Protein AF-A0A976HAQ3-F1 (afdb_monomer_lite)

pLDDT: mean 92.6, std 5.47, range [65.94, 96.88]

Structure (mmCIF, N/CA/C/O backbone):
data_AF-A0A976HAQ3-F1
#
_entry.id   AF-A0A976HAQ3-F1
#
loop_
_atom_site.group_PDB
_atom_site.id
_atom_site.type_symbol
_atom_site.label_atom_id
_atom_site.label_alt_id
_atom_site.label_comp_id
_atom_site.label_asym_id
_atom_site.label_entity_id
_atom_site.label_seq_id
_atom_site.pdbx_PDB_ins_code
_atom_site.Cartn_x
_atom_site.Cartn_y
_atom_site.Cartn_z
_atom_site.occupancy
_atom_site.B_iso_or_equiv
_atom_site.auth_seq_id
_atom_site.auth_comp_id
_atom_site.auth_asym_id
_atom_site.auth_atom_id
_atom_site.pdbx_PDB_model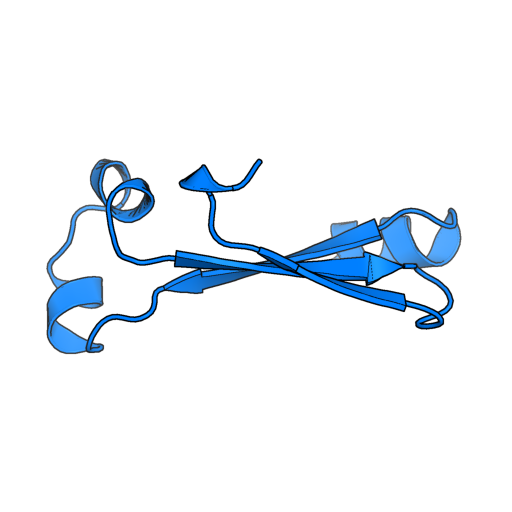_num
ATOM 1 N N . GLN A 1 1 ? 3.765 11.550 -0.659 1.00 65.94 1 GLN A N 1
ATOM 2 C CA . GLN A 1 1 ? 3.711 11.520 -2.143 1.00 65.94 1 GLN A CA 1
ATOM 3 C C . GLN A 1 1 ? 5.106 11.578 -2.758 1.00 65.94 1 GLN A C 1
ATOM 5 O O . GLN A 1 1 ? 5.325 10.884 -3.739 1.00 65.94 1 GLN A O 1
ATOM 10 N N . GLU A 1 2 ? 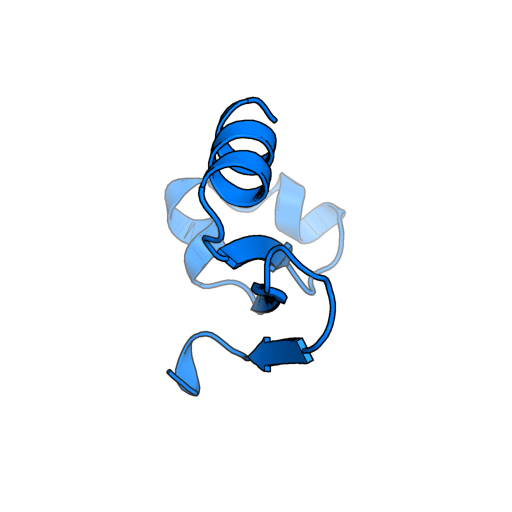6.043 12.334 -2.179 1.00 87.50 2 GLU A N 1
ATOM 11 C CA . GLU A 1 2 ? 7.440 12.411 -2.640 1.00 87.50 2 GLU A CA 1
ATOM 12 C C . GLU A 1 2 ? 8.147 11.045 -2.697 1.00 87.50 2 GLU A C 1
ATOM 14 O O . GLU A 1 2 ? 8.755 10.713 -3.709 1.00 87.50 2 GLU A O 1
ATOM 19 N N . GLU A 1 3 ? 7.953 10.191 -1.689 1.00 87.38 3 GLU A N 1
ATOM 20 C CA . GLU A 1 3 ? 8.485 8.817 -1.664 1.00 87.38 3 GLU A CA 1
ATOM 21 C C . GLU A 1 3 ? 8.039 7.973 -2.868 1.00 87.38 3 GLU A C 1
ATOM 23 O O . GLU A 1 3 ? 8.840 7.241 -3.445 1.00 87.38 3 GLU A O 1
ATOM 28 N N . ASN A 1 4 ? 6.787 8.125 -3.317 1.00 89.56 4 ASN A N 1
ATOM 29 C CA . ASN A 1 4 ? 6.293 7.408 -4.494 1.00 89.56 4 ASN A CA 1
ATOM 30 C C . ASN A 1 4 ? 6.991 7.893 -5.769 1.00 89.56 4 ASN A C 1
ATOM 32 O O . ASN A 1 4 ? 7.267 7.091 -6.654 1.00 89.56 4 ASN A O 1
ATOM 36 N N . LEU A 1 5 ? 7.288 9.192 -5.877 1.00 92.44 5 LEU A N 1
ATOM 37 C CA . LEU A 1 5 ? 8.015 9.740 -7.026 1.00 92.44 5 LEU A CA 1
ATOM 38 C C . LEU A 1 5 ? 9.463 9.242 -7.054 1.00 92.44 5 LEU A C 1
ATOM 40 O O . LEU A 1 5 ? 9.964 8.890 -8.120 1.00 92.44 5 LEU A O 1
ATOM 44 N N . VAL A 1 6 ? 10.112 9.160 -5.890 1.00 92.81 6 VAL A N 1
ATOM 45 C CA . VAL A 1 6 ? 11.441 8.549 -5.752 1.00 92.81 6 VAL A CA 1
ATOM 46 C C . VAL A 1 6 ? 11.390 7.079 -6.166 1.00 92.81 6 VAL A C 1
ATOM 48 O O . VAL A 1 6 ? 12.220 6.645 -6.963 1.00 92.81 6 VAL A O 1
ATOM 51 N N . ALA A 1 7 ? 10.385 6.331 -5.704 1.00 91.00 7 ALA A N 1
ATOM 52 C CA . ALA A 1 7 ? 10.222 4.931 -6.072 1.00 91.00 7 ALA A CA 1
ATOM 53 C C . ALA A 1 7 ? 10.088 4.748 -7.590 1.00 91.00 7 ALA A C 1
ATOM 55 O O . ALA A 1 7 ? 10.814 3.949 -8.177 1.00 91.00 7 ALA A O 1
ATOM 56 N N . LEU A 1 8 ? 9.248 5.560 -8.239 1.00 92.19 8 LEU A N 1
ATOM 57 C CA . LEU A 1 8 ? 9.090 5.550 -9.694 1.00 92.19 8 LEU A CA 1
ATOM 58 C C . LEU A 1 8 ? 10.397 5.887 -10.423 1.00 92.19 8 LEU A C 1
ATOM 60 O O . LEU A 1 8 ? 10.756 5.214 -11.385 1.00 92.19 8 LEU A O 1
ATOM 64 N N . LYS A 1 9 ? 11.130 6.906 -9.959 1.00 95.19 9 LYS A N 1
ATOM 65 C CA . LYS A 1 9 ? 12.381 7.353 -10.589 1.00 95.19 9 LYS A CA 1
ATOM 66 C C . LYS A 1 9 ? 13.494 6.305 -10.513 1.00 95.19 9 LYS A C 1
ATOM 68 O O . LYS A 1 9 ? 14.315 6.231 -11.422 1.00 95.19 9 LYS A O 1
ATOM 73 N N . HIS A 1 10 ? 13.537 5.528 -9.435 1.00 95.38 10 HIS A N 1
ATOM 74 C CA . HIS A 1 10 ? 14.616 4.578 -9.159 1.00 95.38 10 HIS A CA 1
ATOM 75 C C . HIS A 1 10 ? 14.230 3.110 -9.396 1.00 95.38 10 HIS A C 1
ATOM 77 O O . HIS A 1 10 ? 15.017 2.226 -9.071 1.00 95.38 10 HIS A O 1
ATOM 83 N N . GLY A 1 11 ? 13.051 2.835 -9.965 1.00 92.81 11 GLY A N 1
ATOM 84 C CA . GLY A 1 11 ? 12.619 1.463 -10.252 1.00 92.81 11 GLY A CA 1
ATOM 85 C C . GLY A 1 11 ? 12.246 0.652 -9.005 1.00 92.81 11 GLY A C 1
ATOM 86 O O . GLY A 1 11 ? 12.337 -0.570 -9.022 1.00 92.81 11 GLY A O 1
ATOM 87 N N . LEU A 1 12 ? 11.872 1.317 -7.909 1.00 94.19 12 LEU A N 1
ATOM 88 C CA . LEU A 1 12 ? 11.418 0.667 -6.679 1.00 94.19 12 LEU A CA 1
ATOM 89 C C . LEU A 1 12 ? 9.908 0.398 -6.725 1.00 94.19 12 LEU A C 1
ATOM 91 O O . LEU A 1 12 ? 9.186 0.828 -7.622 1.00 94.19 12 LEU A O 1
ATOM 95 N N . ARG A 1 13 ? 9.401 -0.275 -5.698 1.00 94.12 13 ARG A N 1
ATOM 96 C CA . ARG A 1 13 ? 7.973 -0.563 -5.563 1.00 94.12 13 ARG A CA 1
ATOM 97 C C . ARG A 1 13 ? 7.234 0.586 -4.897 1.00 94.12 13 ARG A C 1
ATOM 99 O O . ARG A 1 13 ? 7.700 1.154 -3.912 1.00 94.12 13 ARG A O 1
ATOM 106 N N . VAL A 1 14 ? 6.035 0.868 -5.391 1.00 95.19 14 VAL A N 1
ATOM 107 C CA . VAL A 1 14 ? 5.067 1.746 -4.732 1.00 95.19 14 VAL A CA 1
ATOM 108 C C . VAL A 1 14 ? 4.157 0.890 -3.862 1.00 95.19 14 VAL A C 1
ATOM 110 O O . VAL A 1 14 ? 3.499 -0.023 -4.359 1.00 95.19 14 VAL A O 1
ATOM 113 N N . MET A 1 15 ? 4.091 1.203 -2.569 1.00 93.69 15 MET A N 1
ATOM 114 C CA . MET A 1 15 ? 3.227 0.519 -1.610 1.00 93.69 15 MET A CA 1
ATOM 115 C C . MET A 1 15 ? 2.084 1.435 -1.175 1.00 93.69 15 MET A C 1
ATOM 117 O O . MET A 1 15 ? 2.297 2.580 -0.784 1.00 93.69 15 MET A O 1
ATOM 121 N N . SER A 1 16 ? 0.861 0.919 -1.223 1.00 93.31 16 SER A N 1
ATOM 122 C CA . SER A 1 16 ? -0.335 1.568 -0.685 1.00 93.31 16 SER A CA 1
ATOM 123 C C . SER A 1 16 ? -1.000 0.661 0.342 1.00 9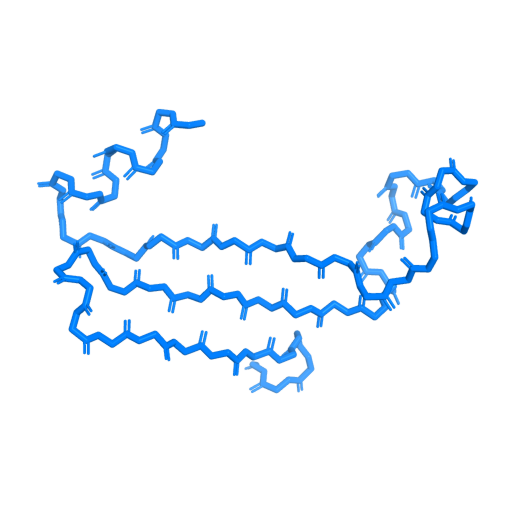3.31 16 SER A C 1
ATOM 125 O O . SER A 1 16 ? -1.067 -0.554 0.167 1.00 93.31 16 SER A O 1
ATOM 127 N N . VAL A 1 17 ? -1.495 1.256 1.424 1.00 93.81 17 VAL A N 1
ATOM 128 C CA . VAL A 1 17 ? -2.080 0.541 2.560 1.00 93.81 17 VAL A CA 1
ATOM 129 C C . VAL A 1 17 ? -3.528 0.974 2.721 1.00 93.81 17 VAL A C 1
ATOM 131 O O . VAL A 1 17 ? -3.802 2.156 2.925 1.00 93.81 17 VAL A O 1
ATOM 134 N N . TYR A 1 18 ? -4.449 0.015 2.675 1.00 94.62 18 TYR A N 1
ATOM 135 C CA . TYR A 1 18 ? -5.878 0.265 2.841 1.00 94.62 18 TYR A CA 1
ATOM 136 C C . TYR A 1 18 ? -6.406 -0.487 4.054 1.00 94.62 18 TYR A C 1
ATOM 138 O O . TYR A 1 18 ? -6.107 -1.666 4.240 1.00 94.62 18 TYR A O 1
ATOM 146 N N . ARG A 1 19 ? -7.204 0.202 4.878 1.00 94.69 19 ARG A N 1
ATOM 147 C CA . ARG A 1 19 ? -7.965 -0.423 5.963 1.00 94.69 19 ARG A CA 1
ATOM 148 C C . ARG A 1 19 ? -9.348 -0.792 5.452 1.00 94.69 19 ARG A C 1
ATOM 150 O O . ARG A 1 19 ? -10.078 0.080 4.987 1.00 94.69 19 ARG A O 1
ATOM 157 N N . LEU A 1 20 ? -9.688 -2.068 5.553 1.00 93.38 20 LEU A N 1
ATOM 158 C CA . LEU A 1 20 ? -10.942 -2.655 5.088 1.00 93.38 20 LEU A CA 1
ATOM 159 C C . LEU A 1 20 ? -11.997 -2.628 6.199 1.00 93.38 20 LEU A C 1
ATOM 161 O O . LEU A 1 20 ? -12.614 -3.636 6.514 1.00 93.38 20 LEU A O 1
ATOM 165 N N . VAL A 1 21 ? -12.183 -1.466 6.822 1.00 94.50 21 VAL A N 1
ATOM 166 C CA . VAL A 1 21 ? -13.174 -1.272 7.885 1.00 94.50 21 VAL A CA 1
ATOM 167 C C . VAL A 1 21 ? -14.057 -0.076 7.576 1.00 94.50 21 VAL A C 1
ATOM 169 O O . VAL A 1 21 ? -13.681 0.820 6.815 1.00 94.50 21 VAL A O 1
ATOM 172 N N . GLU A 1 22 ? -15.225 -0.025 8.208 1.00 95.88 22 GLU A N 1
ATOM 173 C CA . GLU A 1 22 ? -16.096 1.135 8.095 1.00 95.88 22 GLU A CA 1
ATOM 174 C C . GLU A 1 22 ? -15.407 2.417 8.578 1.00 95.88 22 GLU A C 1
ATOM 176 O O . GLU A 1 22 ? -14.618 2.438 9.529 1.00 95.88 22 GLU A O 1
ATOM 181 N N . ARG A 1 23 ? -15.765 3.539 7.948 1.00 94.12 23 ARG A N 1
ATOM 182 C CA . ARG A 1 23 ? -15.194 4.853 8.269 1.00 94.12 23 ARG A CA 1
ATOM 183 C C . ARG A 1 23 ? -15.414 5.246 9.733 1.00 94.12 23 ARG A C 1
ATOM 185 O O . ARG A 1 23 ? -14.552 5.916 10.300 1.00 94.12 23 ARG A O 1
ATOM 192 N N . ALA A 1 24 ? -16.552 4.875 10.323 1.00 95.62 24 ALA A N 1
ATOM 193 C CA . ALA A 1 24 ? -16.848 5.152 11.727 1.00 95.62 24 ALA A CA 1
ATOM 194 C C . ALA A 1 24 ? -15.837 4.449 12.642 1.00 95.62 24 ALA A C 1
ATOM 196 O O . ALA A 1 24 ? -15.176 5.118 13.435 1.00 95.62 24 ALA A O 1
ATOM 197 N N . VAL A 1 25 ? -15.627 3.146 12.422 1.00 94.69 25 VAL A N 1
ATOM 198 C CA . VAL A 1 25 ? -14.647 2.325 13.146 1.00 94.69 25 VAL A CA 1
ATOM 199 C C . VAL A 1 25 ? -13.243 2.914 13.004 1.00 94.69 25 VAL A C 1
ATOM 201 O O . VAL A 1 25 ? -12.596 3.203 14.007 1.00 94.69 25 VAL A O 1
ATOM 204 N N . PHE A 1 26 ? -12.798 3.215 11.778 1.00 94.88 26 PHE A N 1
ATOM 205 C CA . PHE A 1 26 ? -11.462 3.780 11.539 1.00 94.88 26 PHE A CA 1
ATOM 206 C C . PHE A 1 26 ? -11.218 5.115 12.265 1.00 94.88 26 PHE A C 1
ATOM 208 O O . PHE A 1 26 ? -10.110 5.374 12.747 1.00 94.88 26 PHE A O 1
ATOM 215 N N . LYS A 1 27 ? -12.239 5.982 12.336 1.00 95.38 27 LYS A N 1
ATOM 216 C CA . LYS A 1 27 ? -12.150 7.271 13.037 1.00 95.38 27 LYS A CA 1
ATOM 217 C C . LYS A 1 27 ? -12.036 7.096 14.549 1.00 95.38 27 LYS A C 1
ATOM 219 O O . LYS A 1 27 ? -11.305 7.863 15.168 1.00 95.38 27 LYS A O 1
ATOM 224 N N . THR A 1 28 ? -12.727 6.111 15.121 1.00 96.88 28 THR A N 1
ATOM 225 C CA . THR A 1 28 ? -12.683 5.821 16.561 1.00 96.88 28 THR A CA 1
ATOM 226 C C . THR A 1 28 ? -11.453 5.016 16.978 1.00 96.88 28 THR A C 1
ATOM 228 O O . THR A 1 28 ? -11.045 5.102 18.130 1.00 96.88 28 THR A O 1
ATOM 231 N N . THR A 1 29 ? -10.828 4.260 16.066 1.00 96.06 29 THR A N 1
ATOM 232 C CA . THR A 1 29 ? -9.623 3.475 16.374 1.00 96.06 29 THR A CA 1
ATOM 233 C C . THR A 1 29 ? -8.387 4.377 16.544 1.00 96.06 29 THR A C 1
ATOM 235 O O . THR A 1 29 ? -8.024 5.100 15.598 1.00 96.06 29 THR A O 1
ATOM 238 N N . PRO A 1 30 ? -7.680 4.301 17.691 1.00 96.75 30 PRO A N 1
ATOM 239 C CA . PRO A 1 30 ? -6.442 5.040 17.926 1.00 96.75 30 PRO A CA 1
ATOM 240 C C . PRO A 1 30 ? -5.367 4.719 16.877 1.00 96.75 30 PRO A C 1
ATOM 242 O O . PRO A 1 30 ? -5.229 3.555 16.493 1.00 96.75 30 PRO A O 1
ATOM 245 N N . PRO A 1 31 ? -4.544 5.692 16.434 1.00 94.19 31 PRO A N 1
ATOM 246 C CA . PRO A 1 31 ? -3.514 5.462 15.417 1.00 94.19 31 PRO A CA 1
ATOM 247 C C . PRO A 1 31 ? -2.585 4.273 15.701 1.00 94.19 31 PRO A C 1
ATOM 249 O O . PRO A 1 31 ? -2.284 3.516 14.781 1.00 94.19 31 PRO A O 1
ATOM 252 N N . ALA A 1 32 ? -2.204 4.071 16.967 1.00 94.50 32 ALA A N 1
ATOM 253 C CA . ALA A 1 32 ? -1.344 2.971 17.406 1.00 94.50 32 ALA A CA 1
ATOM 254 C C . ALA A 1 32 ? -1.970 1.577 17.213 1.00 94.50 32 ALA A C 1
ATOM 256 O O . ALA A 1 32 ? -1.253 0.589 17.087 1.00 94.50 32 ALA A O 1
ATOM 257 N N . GLU A 1 33 ? -3.300 1.486 17.160 1.00 93.94 33 GLU A N 1
ATOM 258 C CA . GLU A 1 33 ? -4.024 0.220 17.015 1.00 93.94 33 GLU A CA 1
ATOM 259 C C . GLU A 1 33 ? -4.484 -0.043 15.582 1.00 93.94 33 GLU A C 1
ATOM 261 O O . GLU A 1 33 ? -4.898 -1.153 15.254 1.00 93.94 33 GLU A O 1
ATOM 266 N N . ARG A 1 34 ? -4.373 0.947 14.687 1.00 92.00 34 ARG A N 1
ATOM 267 C CA . ARG A 1 34 ? -4.854 0.823 13.304 1.00 92.00 34 ARG A CA 1
ATOM 268 C C . ARG A 1 34 ? -4.152 -0.271 12.512 1.00 92.00 34 ARG A C 1
ATOM 270 O O . ARG A 1 34 ? -4.697 -0.679 11.494 1.00 92.00 34 ARG A O 1
ATOM 277 N N . SER A 1 35 ? -2.963 -0.716 12.913 1.00 89.50 35 SER A N 1
ATOM 278 C CA . SER A 1 35 ? -2.266 -1.849 12.288 1.00 89.50 35 SER A CA 1
ATOM 279 C C . SER A 1 35 ? -2.965 -3.192 12.517 1.00 89.50 35 SER A C 1
ATOM 281 O O . SER A 1 35 ? -2.752 -4.104 11.728 1.00 89.50 35 SER A O 1
ATOM 283 N N . LYS A 1 36 ? -3.808 -3.303 13.553 1.00 90.31 36 LYS A N 1
ATOM 284 C CA . LYS A 1 36 ? -4.575 -4.515 13.882 1.00 90.31 36 LYS A CA 1
ATOM 285 C C . LYS A 1 36 ? -5.883 -4.640 13.095 1.00 90.31 36 LYS A C 1
ATOM 287 O O . LYS A 1 36 ? -6.517 -5.684 13.145 1.00 90.31 36 LYS A O 1
ATOM 292 N N . LEU A 1 37 ? -6.312 -3.571 12.421 1.00 93.62 37 LEU A N 1
ATOM 293 C CA . LEU A 1 37 ? -7.516 -3.587 11.593 1.00 93.62 37 LEU A CA 1
ATOM 294 C C . LEU A 1 37 ? -7.271 -4.396 10.320 1.00 93.62 37 LEU A C 1
ATOM 296 O O . LEU A 1 37 ? -6.158 -4.376 9.781 1.00 93.62 37 LEU A O 1
ATOM 300 N N . ASP A 1 38 ? -8.335 -4.998 9.790 1.00 94.38 38 ASP A N 1
ATOM 301 C CA . ASP A 1 38 ? -8.290 -5.668 8.494 1.00 94.38 38 ASP A CA 1
ATOM 302 C C . ASP A 1 38 ? -7.694 -4.739 7.442 1.00 94.38 38 ASP A C 1
ATOM 304 O O . ASP A 1 38 ? -8.078 -3.575 7.281 1.00 94.38 38 ASP A O 1
ATOM 308 N N . THR A 1 39 ? -6.662 -5.245 6.781 1.00 95.00 39 THR A N 1
ATOM 309 C CA . THR A 1 39 ? -5.763 -4.446 5.964 1.00 95.00 39 THR A CA 1
ATOM 310 C C . THR A 1 39 ? -5.424 -5.203 4.702 1.00 95.00 39 THR A C 1
ATOM 312 O O . THR A 1 39 ? -5.119 -6.392 4.749 1.00 95.00 39 THR A O 1
ATOM 315 N N . VAL A 1 40 ? -5.375 -4.469 3.596 1.00 95.69 40 VAL A N 1
ATOM 316 C CA . VAL A 1 40 ? -4.762 -4.933 2.358 1.00 95.69 40 VAL A CA 1
ATOM 317 C C . VAL A 1 40 ? -3.621 -4.001 1.964 1.00 95.69 40 VAL A C 1
ATOM 319 O O . VAL A 1 40 ? -3.706 -2.774 2.099 1.00 95.69 40 VAL A O 1
ATOM 322 N N . TRP A 1 41 ? -2.528 -4.595 1.508 1.00 95.25 41 TRP A N 1
ATOM 323 C CA . TRP A 1 41 ? -1.394 -3.916 0.904 1.00 95.25 41 TRP A CA 1
ATOM 324 C C . TRP A 1 41 ? -1.465 -4.093 -0.604 1.00 95.25 41 TRP A C 1
ATOM 326 O O . TRP A 1 41 ? -1.635 -5.205 -1.101 1.00 95.25 41 TRP A O 1
ATOM 336 N N . ILE A 1 42 ? -1.324 -2.984 -1.322 1.00 95.88 42 ILE A N 1
ATOM 337 C CA . ILE A 1 42 ? -1.214 -2.961 -2.776 1.00 95.88 42 ILE A CA 1
ATOM 338 C C . ILE A 1 42 ? 0.206 -2.527 -3.101 1.00 95.88 42 ILE A C 1
ATOM 340 O O . ILE A 1 42 ? 0.586 -1.388 -2.826 1.00 95.88 42 ILE A O 1
ATOM 344 N N . ILE A 1 43 ? 0.988 -3.444 -3.657 1.00 95.38 43 ILE A N 1
ATOM 345 C CA . ILE A 1 43 ? 2.383 -3.218 -4.027 1.00 95.38 43 ILE A CA 1
ATOM 346 C C . ILE A 1 43 ? 2.460 -3.262 -5.546 1.00 95.38 43 ILE A C 1
ATOM 348 O O . ILE A 1 43 ? 2.083 -4.257 -6.153 1.00 95.38 43 ILE A O 1
ATOM 352 N N . THR A 1 44 ? 2.904 -2.176 -6.167 1.00 96.38 44 THR A N 1
ATOM 353 C CA . THR A 1 44 ? 3.016 -2.067 -7.628 1.00 96.38 44 THR A CA 1
ATOM 354 C C . THR A 1 44 ? 4.456 -1.762 -8.003 1.00 96.38 44 THR A C 1
ATOM 356 O O . THR A 1 44 ? 5.065 -0.865 -7.417 1.00 96.38 44 THR A O 1
ATOM 359 N N . GLU A 1 45 ? 5.000 -2.506 -8.963 1.00 95.56 45 GLU A N 1
ATOM 360 C CA . GLU A 1 45 ? 6.321 -2.223 -9.534 1.00 95.56 45 GLU A CA 1
ATOM 361 C C . GLU A 1 45 ? 6.324 -0.845 -10.226 1.00 95.56 45 GLU A C 1
ATOM 363 O O . GLU A 1 45 ? 5.284 -0.376 -10.699 1.00 95.56 45 GLU A O 1
ATOM 368 N N . ALA A 1 46 ? 7.474 -0.163 -10.279 1.00 94.50 46 ALA A N 1
ATOM 369 C CA . ALA A 1 46 ? 7.568 1.196 -10.834 1.00 94.50 46 ALA A CA 1
ATOM 370 C C . ALA A 1 46 ? 7.076 1.304 -12.286 1.00 94.50 46 ALA A C 1
ATOM 372 O O . ALA A 1 46 ? 6.473 2.307 -12.674 1.00 94.50 46 ALA A O 1
ATOM 373 N N . ASP A 1 47 ? 7.322 0.262 -13.078 1.00 93.50 47 ASP A N 1
ATOM 374 C CA . ASP A 1 47 ? 6.910 0.151 -14.477 1.00 93.50 47 ASP A CA 1
ATOM 375 C C . ASP A 1 47 ? 5.439 -0.267 -14.646 1.00 93.50 47 ASP A C 1
ATOM 377 O O . ASP A 1 47 ? 4.938 -0.332 -15.768 1.00 93.50 47 ASP A O 1
ATOM 381 N N . ARG A 1 48 ? 4.732 -0.516 -13.534 1.00 91.75 48 ARG A N 1
ATOM 382 C CA . ARG A 1 48 ? 3.339 -0.981 -13.479 1.00 91.75 48 ARG A CA 1
ATOM 383 C C . ARG A 1 48 ? 3.106 -2.329 -14.165 1.00 91.75 48 ARG A C 1
ATOM 385 O O . ARG A 1 48 ? 1.960 -2.658 -14.460 1.00 91.75 48 ARG A O 1
ATOM 392 N N . SER A 1 49 ? 4.158 -3.108 -14.407 1.00 95.56 49 SER A N 1
ATOM 393 C CA . SER A 1 49 ? 4.055 -4.427 -15.039 1.00 95.56 49 SER A CA 1
ATOM 394 C C . SER A 1 49 ? 3.332 -5.441 -14.152 1.00 95.56 49 SER A C 1
ATOM 396 O O . SER A 1 49 ? 2.628 -6.320 -14.649 1.00 95.56 49 SER A O 1
ATOM 398 N N . VAL A 1 50 ? 3.491 -5.304 -12.834 1.00 96.44 50 VAL A N 1
ATOM 399 C CA . VAL A 1 50 ? 2.941 -6.213 -11.831 1.00 96.44 50 VAL A CA 1
ATOM 400 C C . VAL A 1 50 ? 2.363 -5.421 -10.664 1.00 96.44 50 VAL A C 1
ATOM 402 O O . VAL A 1 50 ? 2.973 -4.477 -10.152 1.00 96.44 50 VAL A O 1
ATOM 405 N N . THR A 1 51 ? 1.191 -5.862 -10.211 1.00 96.44 51 THR A N 1
ATOM 406 C CA . THR A 1 51 ? 0.568 -5.421 -8.964 1.00 96.44 51 THR A CA 1
ATOM 407 C C . THR A 1 51 ? 0.265 -6.637 -8.104 1.00 96.44 51 THR A C 1
ATOM 409 O O . THR A 1 51 ? -0.472 -7.533 -8.512 1.00 96.44 51 THR A O 1
ATOM 412 N N . THR A 1 52 ? 0.801 -6.639 -6.890 1.00 96.12 52 THR A N 1
ATOM 413 C CA . THR A 1 52 ? 0.580 -7.680 -5.892 1.00 96.12 52 THR A CA 1
ATOM 414 C C . THR A 1 52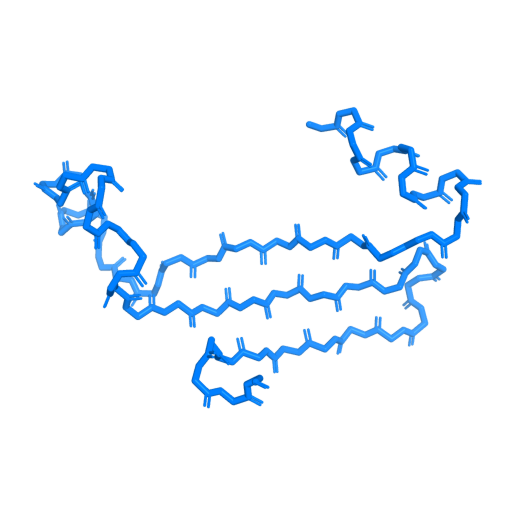 ? -0.357 -7.154 -4.812 1.00 96.12 52 THR A C 1
ATOM 416 O O . THR A 1 52 ? -0.145 -6.070 -4.260 1.00 96.12 52 THR A O 1
ATOM 419 N N . ILE A 1 53 ? -1.392 -7.933 -4.504 1.00 95.56 53 ILE A N 1
ATOM 420 C CA . ILE A 1 53 ? -2.369 -7.638 -3.455 1.00 95.56 53 ILE A CA 1
ATOM 421 C C . ILE A 1 53 ? -2.175 -8.658 -2.339 1.00 95.56 53 ILE A C 1
ATOM 423 O O . ILE A 1 53 ? -2.243 -9.860 -2.582 1.00 95.56 53 ILE A O 1
ATOM 427 N N . LEU A 1 54 ? -1.911 -8.174 -1.128 1.00 93.88 54 LEU A N 1
ATOM 428 C CA . LEU A 1 54 ? -1.519 -9.008 0.005 1.00 93.88 54 LEU A CA 1
ATOM 429 C C . LEU A 1 54 ? -2.256 -8.576 1.268 1.00 93.88 54 LEU A C 1
ATOM 431 O O . LEU A 1 54 ? -2.447 -7.384 1.507 1.00 93.88 54 LEU A O 1
ATOM 435 N N . CYS A 1 55 ? -2.583 -9.533 2.126 1.00 90.69 55 CYS A N 1
ATOM 436 C CA . CYS A 1 55 ? -2.896 -9.241 3.519 1.00 90.69 55 CYS A CA 1
ATOM 437 C C . CYS A 1 55 ? -1.592 -9.244 4.338 1.00 90.69 55 CYS A C 1
ATOM 439 O O . CYS A 1 55 ? -0.712 -10.047 4.027 1.00 90.69 55 CYS A O 1
ATOM 441 N N . PRO A 1 56 ? -1.458 -8.435 5.408 1.00 87.56 56 PRO A N 1
ATOM 442 C CA . PRO A 1 56 ? -0.248 -8.420 6.236 1.00 87.56 56 PRO A CA 1
ATOM 443 C C . PRO A 1 56 ? 0.149 -9.783 6.817 1.00 87.56 56 PRO A C 1
ATOM 445 O O . PRO A 1 56 ? 1.317 -9.999 7.091 1.00 87.56 56 PRO A O 1
ATOM 448 N N . HIS A 1 57 ? -0.811 -10.693 7.016 1.00 84.88 57 HIS A N 1
ATOM 449 C CA . HIS A 1 57 ? -0.568 -12.042 7.540 1.00 84.88 57 HIS A CA 1
ATOM 450 C C . HIS A 1 57 ? -0.093 -13.052 6.479 1.00 84.88 57 HIS A C 1
ATOM 452 O O . HIS A 1 57 ? 0.241 -14.177 6.832 1.00 84.88 57 HIS A O 1
ATOM 458 N N . ASN A 1 58 ? -0.096 -12.673 5.197 1.00 79.50 58 ASN A N 1
ATOM 459 C CA . ASN A 1 58 ? 0.361 -13.507 4.077 1.00 79.50 58 ASN A CA 1
ATOM 460 C C . ASN A 1 58 ? 1.790 -13.161 3.625 1.00 79.50 58 ASN A C 1
ATOM 462 O O . ASN A 1 58 ? 2.233 -13.658 2.590 1.00 79.50 58 ASN A O 1
ATOM 466 N N . TYR A 1 59 ? 2.467 -12.271 4.353 1.00 71.50 59 TYR A N 1
ATOM 467 C CA . TYR A 1 59 ? 3.847 -11.857 4.116 1.00 71.50 59 TYR A CA 1
ATOM 468 C C . TYR A 1 59 ? 4.731 -12.370 5.249 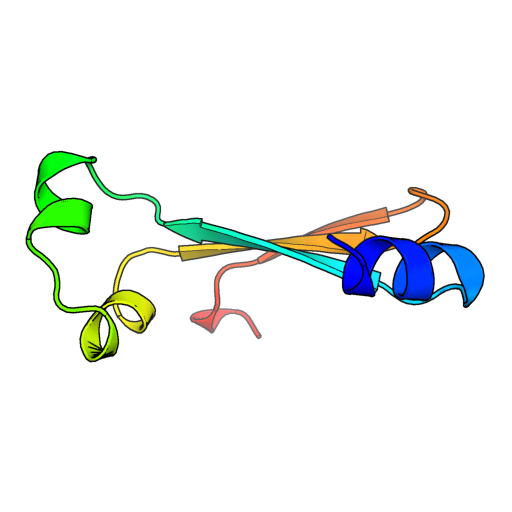1.00 71.50 59 TYR A C 1
ATOM 470 O O . TYR A 1 59 ? 5.824 -12.891 4.942 1.00 71.50 59 TYR A O 1
#

Foldseek 3Di:
DVVLVVCLVVFHKDKDKDFPDDPVVVVPDDPVCSLVGFMWIWIATSVRPDIDIDTPVRD

Radius of gyration: 13.63 Å; chains: 1; bounding box: 32×26×33 Å

Secondary structure (DSSP, 8-state):
-HHHHHHHH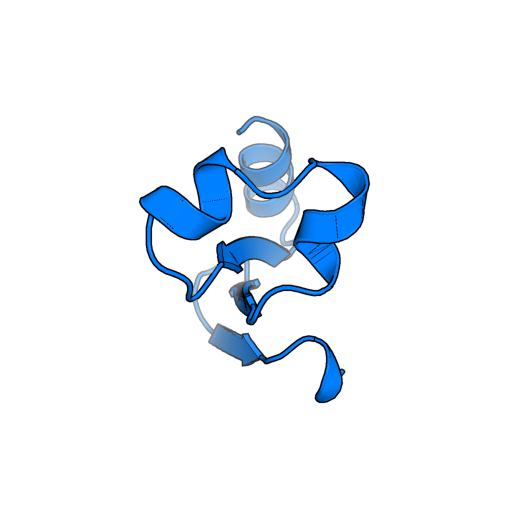HT--EEEEEE-S-HHHHHHS-GGGGGGS-EEEEEE-TTSS-EEEE-GGG-

Sequence (59 aa):
QEENLVALKHGLRVMSVYRLVERAVFKTTPPAERSKLDTVWIITEADRSVTTILCPHNY